Protein AF-A0A4Y2J0Q7-F1 (afdb_monomer_lite)

Sequence (142 aa):
MRNLAPAKIEDDILQTLWLQRLPANLQQILSVCKASLDELAQIADKIHEVSGCNLTVARAESKSDQVELDAIKAELADLKNMVKKLSVSQYSHGRIKPRRRSLTPSRRIADKNVEPKRLCWYHHRFGDKASKCVKPCAYSLN

Foldseek 3Di:
DCVVDPDPDDQVVVVVVVLVPDDPVLNVVLVPDDDGPVVSVVVSVVVCVVCVVPPPVVPPPPVVVVVVVVVVVVVVVVVVVVVVVVVVVVVVVVPPPPPPPPPPPPPPDDDPDDDPQDADPQCVVPNPNRPDGDPPGSDDDD

pLDDT: mean 75.96, std 16.8, range [41.59, 96.12]

Radius of gyration: 48.44 Å; chains: 1; bounding box: 91×30×116 Å

Organism: Araneus ventricosus (NCBI:txid182803)

Secondary structure (DSSP, 8-state):
-GGG-SS---HHHHHHHHHHHS-HHHHHHHTT----HHHHHHHHHHHHHHHGGG--------HHHHHHHHHHHHHHHHHHHHHHHHHHHHHHHTT-----------------S-------HHHHHHGGG-S---SS------

Structure (mmCIF, N/CA/C/O backbone):
data_AF-A0A4Y2J0Q7-F1
#
_entry.id   AF-A0A4Y2J0Q7-F1
#
loop_
_atom_site.group_PDB
_atom_site.id
_atom_site.type_symbol
_atom_site.label_atom_id
_atom_site.label_alt_id
_atom_site.label_comp_id
_atom_site.label_asym_id
_atom_site.label_entity_id
_atom_site.label_seq_id
_atom_site.pdbx_PDB_ins_code
_atom_site.Cartn_x
_atom_site.Cartn_y
_atom_site.Cartn_z
_atom_site.occupancy
_atom_site.B_iso_or_equiv
_atom_site.auth_seq_id
_atom_site.auth_comp_id
_atom_site.auth_asym_id
_atom_site.auth_atom_id
_atom_site.pdbx_PDB_model_num
ATOM 1 N N . MET A 1 1 ? -20.474 2.090 20.357 1.00 70.00 1 MET A N 1
ATOM 2 C CA . MET A 1 1 ? -20.713 0.830 21.105 1.00 70.00 1 MET A CA 1
ATOM 3 C C . MET A 1 1 ? -21.816 0.951 22.147 1.00 70.00 1 MET A C 1
ATOM 5 O O . MET A 1 1 ? -22.658 0.069 22.166 1.00 70.00 1 MET A O 1
ATOM 9 N N . ARG A 1 2 ? -21.884 2.035 22.935 1.00 76.69 2 ARG A N 1
ATOM 10 C CA . ARG A 1 2 ? -22.969 2.274 23.913 1.00 76.69 2 ARG A CA 1
ATOM 11 C C . ARG A 1 2 ? -24.391 2.126 23.334 1.00 76.69 2 ARG A C 1
ATOM 13 O O . ARG A 1 2 ? -25.203 1.423 23.911 1.00 76.69 2 ARG A O 1
ATOM 20 N N . ASN A 1 3 ? -24.651 2.668 22.140 1.00 77.62 3 ASN A N 1
ATOM 21 C CA . ASN A 1 3 ? -25.977 2.611 21.493 1.00 77.62 3 ASN A CA 1
ATOM 22 C C . ASN A 1 3 ? -26.385 1.225 20.952 1.00 77.62 3 ASN A C 1
ATOM 24 O O . ASN A 1 3 ? -27.506 1.068 20.483 1.00 77.62 3 ASN A O 1
ATOM 28 N N . LEU A 1 4 ? -25.480 0.240 20.957 1.00 73.88 4 LEU A N 1
ATOM 29 C CA . LEU A 1 4 ? -25.740 -1.111 20.440 1.00 73.88 4 LEU A CA 1
ATOM 30 C C . LEU A 1 4 ? -26.103 -2.106 21.551 1.00 73.88 4 LEU A C 1
ATOM 32 O O . LEU A 1 4 ? -26.466 -3.241 21.257 1.00 73.88 4 LEU A O 1
ATOM 36 N N . ALA A 1 5 ? -25.991 -1.698 22.817 1.00 66.56 5 ALA A N 1
ATOM 37 C CA . ALA A 1 5 ? -26.322 -2.526 23.963 1.00 66.56 5 ALA A CA 1
ATOM 38 C C . ALA A 1 5 ? -27.745 -2.200 24.459 1.00 66.56 5 ALA A C 1
ATOM 40 O O . ALA A 1 5 ? -27.983 -1.077 24.899 1.00 66.56 5 ALA A O 1
ATOM 41 N N . PRO A 1 6 ? -28.694 -3.155 24.427 1.00 60.41 6 PRO A N 1
ATOM 42 C CA . PRO A 1 6 ? -30.062 -2.940 24.914 1.00 60.41 6 PRO A CA 1
ATOM 43 C C . PRO A 1 6 ? -30.166 -2.853 26.450 1.00 60.41 6 PRO A C 1
ATOM 45 O O . PRO A 1 6 ? -31.215 -2.488 26.973 1.00 60.41 6 PRO A O 1
ATOM 48 N N . ALA A 1 7 ? -29.089 -3.162 27.179 1.00 66.12 7 ALA A N 1
ATOM 49 C CA . ALA A 1 7 ? -28.985 -3.035 28.630 1.00 66.12 7 ALA A CA 1
ATOM 50 C C . ALA A 1 7 ? -27.859 -2.058 29.003 1.00 66.12 7 ALA A C 1
ATOM 52 O O . ALA A 1 7 ? -26.885 -1.925 28.260 1.00 66.12 7 ALA A O 1
ATOM 53 N N . LYS A 1 8 ? -27.971 -1.402 30.169 1.00 70.31 8 LYS A N 1
ATOM 54 C CA . LYS A 1 8 ? -26.885 -0.611 30.773 1.00 70.31 8 LYS A CA 1
ATOM 55 C C . LYS A 1 8 ? -25.703 -1.541 31.075 1.00 70.31 8 LYS A C 1
ATOM 57 O O . LYS A 1 8 ? -25.649 -2.149 32.138 1.00 70.31 8 LYS A O 1
ATOM 62 N N . ILE A 1 9 ? -24.793 -1.685 30.116 1.00 80.88 9 ILE A N 1
ATOM 63 C CA . ILE A 1 9 ? -23.487 -2.306 30.338 1.00 80.88 9 ILE A CA 1
ATOM 64 C C . ILE A 1 9 ? -22.662 -1.329 31.176 1.00 80.88 9 ILE A C 1
ATOM 66 O O . ILE A 1 9 ? -22.692 -0.123 30.931 1.00 80.88 9 ILE A O 1
ATOM 70 N N . GLU A 1 10 ? -21.960 -1.856 32.173 1.00 86.31 10 GLU A N 1
ATOM 71 C CA . GLU A 1 10 ? -21.051 -1.085 33.014 1.00 86.31 10 GLU A CA 1
ATOM 72 C C . GLU A 1 10 ? -19.916 -0.474 32.180 1.00 86.31 10 GLU A C 1
ATOM 74 O O . GLU A 1 10 ? -19.367 -1.117 31.279 1.00 86.31 10 GLU A O 1
ATOM 79 N N . ASP A 1 11 ? -19.565 0.780 32.469 1.00 84.31 11 ASP A N 1
ATOM 80 C CA . ASP A 1 11 ? -18.580 1.526 31.682 1.00 84.31 11 ASP A CA 1
ATOM 81 C C . ASP A 1 11 ? -17.189 0.868 31.700 1.00 84.31 11 ASP A C 1
ATOM 83 O O . ASP A 1 11 ? -16.481 0.931 30.699 1.00 84.31 11 ASP A O 1
ATOM 87 N N . ASP A 1 12 ? -16.832 0.150 32.768 1.00 86.38 12 ASP A N 1
ATOM 88 C CA . ASP A 1 12 ? -15.562 -0.586 32.870 1.00 86.38 12 ASP A CA 1
ATOM 89 C C . ASP A 1 12 ? -15.495 -1.767 31.878 1.00 86.38 12 ASP A C 1
ATOM 91 O O . ASP A 1 12 ? -14.496 -2.007 31.191 1.00 86.38 12 ASP A O 1
ATOM 95 N N . ILE A 1 13 ? -16.621 -2.461 31.688 1.00 88.31 13 ILE A N 1
ATOM 96 C CA . ILE A 1 13 ? -16.751 -3.539 30.697 1.00 88.31 13 ILE A CA 1
ATOM 97 C C . ILE A 1 13 ? -16.709 -2.960 29.277 1.00 88.31 13 ILE A C 1
ATOM 99 O O . ILE A 1 13 ? -16.094 -3.522 28.370 1.00 88.31 13 ILE A O 1
ATOM 103 N N . LEU A 1 14 ? -17.340 -1.807 29.059 1.00 88.88 14 LEU A N 1
ATOM 104 C CA . LEU A 1 14 ? -17.271 -1.116 27.773 1.00 88.88 14 LEU A CA 1
ATOM 105 C C . LEU A 1 14 ? -15.852 -0.633 27.462 1.00 88.88 14 LEU A C 1
ATOM 107 O O . LEU A 1 14 ? -15.421 -0.738 26.314 1.00 88.88 14 LEU A O 1
ATOM 111 N N . GLN A 1 15 ? -15.123 -0.145 28.464 1.00 88.75 15 GLN A N 1
ATOM 112 C CA . GLN A 1 15 ? -13.736 0.289 28.332 1.00 88.75 15 GLN A CA 1
ATO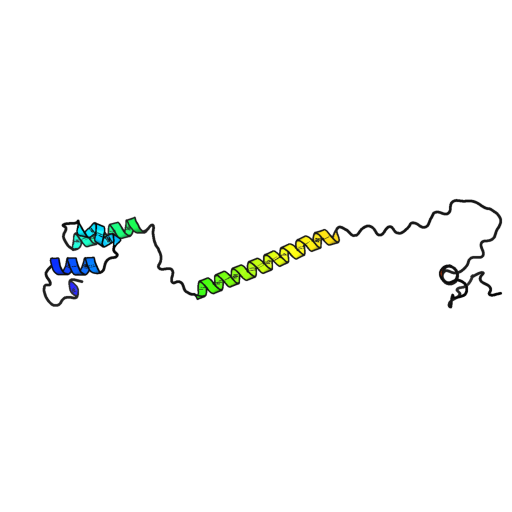M 113 C C . GLN A 1 15 ? -12.817 -0.873 27.981 1.00 88.75 15 GLN A C 1
ATOM 115 O O . GLN A 1 15 ? -12.051 -0.768 27.024 1.00 88.75 15 GLN A O 1
ATOM 120 N N . THR A 1 16 ? -12.931 -2.000 28.679 1.00 90.12 16 THR A N 1
ATOM 121 C CA . THR A 1 16 ? -12.135 -3.197 28.375 1.00 90.12 16 THR A CA 1
ATOM 122 C C . THR A 1 16 ? -12.408 -3.724 26.964 1.00 90.12 16 THR A C 1
ATOM 124 O O . THR A 1 16 ? -11.465 -3.936 26.200 1.00 90.12 16 THR A O 1
ATOM 127 N N . LEU A 1 17 ? -13.678 -3.853 26.563 1.00 90.44 17 LEU A N 1
ATOM 128 C CA . LEU A 1 17 ? -14.051 -4.282 25.208 1.00 90.44 17 LEU A CA 1
ATOM 129 C C . LEU A 1 17 ? -13.589 -3.301 24.125 1.00 90.44 17 LEU A C 1
ATOM 131 O O . LEU A 1 17 ? -13.209 -3.716 23.028 1.00 90.44 17 LEU A O 1
ATOM 135 N N . TRP A 1 18 ? -13.637 -1.999 24.407 1.00 91.62 18 TRP A N 1
ATOM 136 C CA . TRP A 1 18 ? -13.171 -0.975 23.481 1.00 91.62 18 TRP A CA 1
ATOM 137 C C . TRP A 1 18 ? -11.662 -1.006 23.301 1.00 91.62 18 TRP A C 1
ATOM 139 O O . TRP A 1 18 ? -11.202 -1.059 22.161 1.00 91.62 18 TRP A O 1
ATOM 149 N N . LEU A 1 19 ? -10.903 -1.079 24.396 1.00 92.12 19 LEU A N 1
ATOM 150 C CA . LEU A 1 19 ? -9.449 -1.205 24.350 1.00 92.12 19 LEU A CA 1
ATOM 151 C C . LEU A 1 19 ? -9.029 -2.457 23.572 1.00 92.12 19 LEU A C 1
ATOM 153 O O . LEU A 1 19 ? -8.177 -2.354 22.695 1.00 92.12 19 LEU A O 1
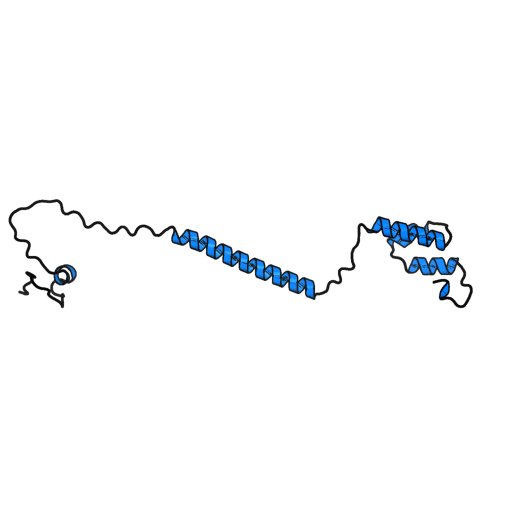ATOM 157 N N . GLN A 1 20 ? -9.682 -3.604 23.796 1.00 91.00 20 GLN A N 1
ATOM 158 C CA . 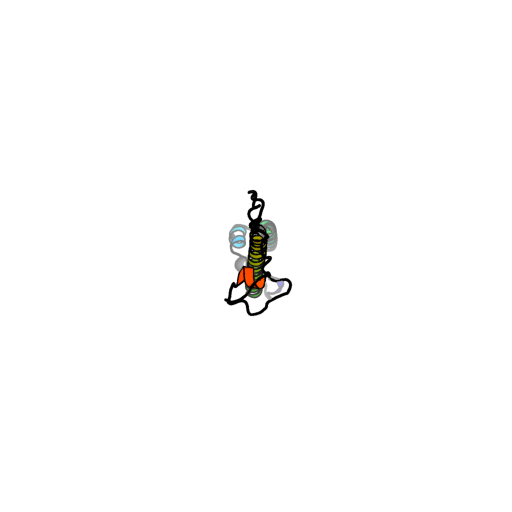GLN A 1 20 ? -9.401 -4.852 23.069 1.00 91.00 20 GLN A CA 1
ATOM 159 C C . GLN A 1 20 ? -9.556 -4.742 21.543 1.00 91.00 20 GLN A C 1
ATOM 161 O O . GLN A 1 20 ? -8.934 -5.512 20.813 1.00 91.00 20 GLN A O 1
ATOM 166 N N . ARG A 1 21 ? -10.372 -3.805 21.042 1.00 89.62 21 ARG A N 1
ATOM 167 C CA . ARG A 1 21 ? -10.581 -3.585 19.600 1.00 89.62 21 ARG A CA 1
ATOM 168 C C . ARG A 1 21 ? -9.581 -2.613 18.969 1.00 89.62 21 ARG A C 1
ATOM 170 O O . ARG A 1 21 ? -9.559 -2.504 17.745 1.00 89.62 21 ARG A O 1
ATOM 177 N N . LEU A 1 22 ? -8.780 -1.906 19.765 1.00 90.75 22 LEU A N 1
ATOM 178 C CA . LEU A 1 22 ? -7.767 -0.974 19.270 1.00 90.75 22 LEU A CA 1
ATOM 179 C C . LEU A 1 22 ? -6.440 -1.689 18.971 1.00 90.75 22 LEU A C 1
ATOM 181 O O . LEU A 1 22 ? -6.134 -2.695 19.609 1.00 90.75 22 LEU A O 1
ATOM 185 N N . PRO A 1 23 ? -5.614 -1.178 18.041 1.00 89.88 23 PRO A N 1
ATOM 186 C CA . PRO A 1 23 ? -4.267 -1.697 17.829 1.00 89.88 23 PRO A CA 1
ATOM 187 C C . PRO A 1 23 ? -3.365 -1.518 19.064 1.00 89.88 23 PRO A C 1
ATOM 189 O O . PRO A 1 23 ? -3.567 -0.634 19.900 1.00 89.88 23 PRO A O 1
ATOM 192 N N . ALA A 1 24 ? -2.354 -2.385 19.179 1.00 87.25 24 ALA A N 1
ATOM 193 C CA . ALA A 1 24 ? -1.537 -2.541 20.387 1.00 87.25 24 ALA A CA 1
ATOM 194 C C . ALA A 1 24 ? -0.844 -1.245 20.848 1.00 87.25 24 ALA A C 1
ATOM 196 O O . ALA A 1 24 ? -0.708 -1.013 22.047 1.00 87.25 24 ALA A O 1
ATOM 197 N N . ASN A 1 25 ? -0.455 -0.376 19.912 1.00 87.25 25 ASN A N 1
ATOM 198 C CA . ASN A 1 25 ? 0.142 0.927 20.210 1.00 87.25 25 ASN A CA 1
ATOM 199 C C . ASN A 1 25 ? -0.821 1.850 20.975 1.00 87.25 25 ASN A C 1
ATOM 201 O O . ASN A 1 25 ? -0.401 2.543 21.897 1.00 87.25 25 ASN A O 1
ATOM 205 N N . LEU A 1 26 ? -2.111 1.840 20.628 1.00 90.25 26 LEU A N 1
ATOM 206 C CA . LEU A 1 26 ? -3.129 2.608 21.344 1.00 90.25 26 LEU A CA 1
ATOM 207 C C . LEU A 1 26 ? -3.448 1.971 22.697 1.00 90.25 26 LEU A C 1
ATOM 209 O O . LEU A 1 26 ? -3.568 2.688 23.686 1.00 90.25 26 LEU A O 1
ATOM 213 N N . GLN A 1 27 ? -3.518 0.638 22.768 1.00 91.62 27 GLN A N 1
ATOM 214 C CA . GLN A 1 27 ? -3.758 -0.073 24.029 1.00 91.62 27 GLN A CA 1
ATOM 215 C C . GLN A 1 27 ? -2.693 0.247 25.084 1.00 91.62 27 GLN A C 1
ATOM 217 O O . GLN A 1 27 ? -3.050 0.560 26.214 1.00 91.62 27 GLN A O 1
ATOM 222 N N . GLN A 1 28 ? -1.408 0.224 24.709 1.00 88.50 28 GLN A N 1
ATOM 223 C CA . GLN A 1 28 ? -0.285 0.506 25.615 1.00 88.50 28 GLN A CA 1
ATOM 224 C C . GLN A 1 28 ? -0.353 1.901 26.244 1.00 88.50 28 GLN A C 1
ATOM 226 O O . GLN A 1 28 ? 0.027 2.083 27.399 1.00 88.50 28 GLN A O 1
ATOM 231 N N . ILE A 1 29 ? -0.821 2.890 25.484 1.00 90.56 29 ILE A N 1
ATOM 232 C CA . ILE A 1 29 ? -0.915 4.273 25.952 1.00 90.56 29 ILE A CA 1
ATOM 233 C C . ILE A 1 29 ? -2.175 4.445 26.803 1.00 90.56 29 ILE A C 1
ATOM 235 O O . ILE A 1 29 ? -2.116 4.947 27.925 1.00 90.56 29 ILE A O 1
ATOM 239 N N . LEU A 1 30 ? -3.318 3.985 26.292 1.00 92.50 30 LEU A N 1
ATOM 240 C CA . LEU A 1 30 ? -4.617 4.194 26.925 1.00 92.50 30 LEU A CA 1
ATOM 241 C C . LEU A 1 30 ? -4.811 3.339 28.185 1.00 92.50 30 LEU A C 1
ATOM 243 O O . LEU A 1 30 ? -5.574 3.740 29.057 1.00 92.50 30 LEU A O 1
ATOM 247 N N . SER A 1 31 ? -4.104 2.211 28.338 1.00 88.44 31 SER A N 1
ATOM 248 C CA . SER A 1 31 ? -4.198 1.361 29.537 1.00 88.44 31 SER A CA 1
ATOM 249 C C . SER A 1 31 ? -3.738 2.053 30.822 1.00 88.44 31 SER A C 1
ATOM 251 O O . SER A 1 31 ? -4.099 1.624 31.914 1.00 88.44 31 SER A O 1
ATOM 253 N N . VAL A 1 32 ? -2.921 3.105 30.709 1.00 88.69 32 VAL A N 1
ATOM 254 C CA . VAL A 1 32 ? -2.415 3.878 31.856 1.00 88.69 32 VAL A CA 1
ATOM 255 C C . VAL A 1 32 ? -3.314 5.086 32.159 1.00 88.69 32 VAL A C 1
ATOM 257 O O . VAL A 1 32 ? -3.273 5.642 33.258 1.00 88.69 32 VAL A O 1
ATOM 260 N N . CYS A 1 33 ? -4.164 5.488 31.213 1.00 86.81 33 CYS A N 1
ATOM 261 C CA . CYS A 1 33 ? -5.053 6.632 31.358 1.00 86.81 33 CYS A CA 1
ATOM 262 C C . CYS A 1 33 ? -6.278 6.273 32.214 1.00 86.81 33 CYS A C 1
ATOM 264 O O . CYS A 1 33 ? -7.073 5.407 31.858 1.00 86.81 33 CYS A O 1
ATOM 266 N N . LYS A 1 34 ? -6.469 6.989 33.327 1.00 84.81 34 LYS A N 1
ATOM 267 C CA . LYS A 1 34 ? -7.696 6.932 34.136 1.00 84.81 34 LYS A CA 1
ATOM 268 C C . LYS A 1 34 ? -8.594 8.105 33.763 1.00 84.81 34 LYS A C 1
ATOM 270 O O . LYS A 1 34 ? -8.484 9.174 34.355 1.00 84.81 34 LYS A O 1
ATOM 275 N N . ALA A 1 35 ? -9.424 7.909 32.749 1.00 87.31 35 ALA A N 1
ATOM 276 C CA . ALA A 1 35 ? -10.324 8.925 32.220 1.00 87.31 35 ALA A CA 1
ATOM 277 C C . ALA A 1 35 ? -11.669 8.286 31.859 1.00 87.31 35 ALA A C 1
ATOM 279 O O . ALA A 1 35 ? -11.784 7.061 31.795 1.00 87.31 35 ALA A O 1
ATOM 280 N N . SER A 1 36 ? -12.689 9.109 31.636 1.00 90.06 36 SER A N 1
ATOM 281 C CA . SER A 1 36 ? -13.973 8.618 31.135 1.00 90.06 36 SER A CA 1
ATOM 282 C C . SER A 1 36 ? -13.821 8.015 29.733 1.00 90.06 36 SER A C 1
ATOM 284 O O . SER A 1 36 ? -12.912 8.365 28.980 1.00 90.06 36 SER A O 1
ATOM 286 N N . LEU A 1 37 ? -14.735 7.122 29.347 1.00 88.62 37 LEU A N 1
ATOM 287 C CA . LEU A 1 37 ? -14.746 6.516 28.010 1.00 88.62 37 LEU A CA 1
ATOM 288 C C . LEU A 1 37 ? -14.714 7.549 26.874 1.00 88.62 37 LEU A C 1
ATOM 290 O O . LEU A 1 37 ? -14.057 7.326 25.859 1.00 88.62 37 LEU A O 1
ATOM 294 N N . ASP A 1 38 ? -15.404 8.676 27.051 1.00 90.56 38 ASP A N 1
ATOM 295 C CA . ASP A 1 38 ? -15.463 9.735 26.043 1.00 90.56 38 ASP A CA 1
ATOM 296 C C . ASP A 1 38 ? -14.133 10.504 25.952 1.00 90.56 38 ASP A C 1
ATOM 298 O O . ASP A 1 38 ? -13.690 10.852 24.859 1.00 90.56 38 ASP A O 1
ATOM 302 N N . GLU A 1 39 ? -13.441 10.710 27.076 1.00 92.56 39 GLU A N 1
ATOM 303 C CA . GLU A 1 39 ? -12.093 11.296 27.095 1.00 92.56 39 GLU A CA 1
ATOM 304 C C . GLU A 1 39 ? -11.047 10.344 26.510 1.00 92.56 39 GLU A C 1
ATOM 306 O O . GLU A 1 39 ? -10.190 10.769 25.737 1.00 92.56 39 GLU A O 1
ATOM 311 N N . LEU A 1 40 ? -11.127 9.048 26.827 1.00 92.12 40 LEU A N 1
ATOM 312 C CA . LEU A 1 40 ? -10.250 8.036 26.242 1.00 92.12 40 LEU A CA 1
ATOM 313 C C . LEU A 1 40 ? -1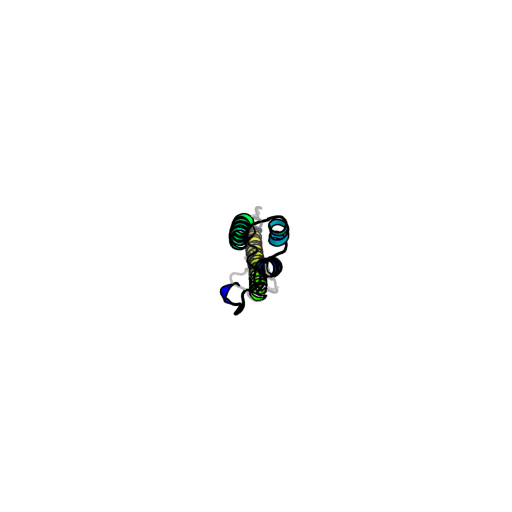0.406 7.978 24.722 1.00 92.12 40 LEU A C 1
ATOM 315 O O . LEU A 1 40 ? -9.399 7.891 24.020 1.00 92.12 40 LEU A O 1
ATOM 319 N N . ALA A 1 41 ? -11.637 8.082 24.211 1.00 91.88 41 ALA A N 1
ATOM 320 C CA . ALA A 1 41 ? -11.899 8.156 22.778 1.00 91.88 41 ALA A CA 1
ATOM 321 C C . ALA A 1 41 ? -11.223 9.380 22.140 1.00 91.88 41 ALA A C 1
ATOM 323 O O . ALA A 1 41 ? -10.495 9.230 21.162 1.00 91.88 41 ALA A O 1
ATOM 324 N N . GLN A 1 42 ? -11.346 10.563 22.752 1.00 93.19 42 GLN A N 1
ATOM 325 C CA . GLN A 1 42 ? -10.664 11.770 22.267 1.00 93.19 42 GLN A CA 1
ATOM 326 C C . GLN A 1 42 ? -9.134 11.639 22.284 1.00 93.19 42 GLN A C 1
ATOM 328 O O . GLN A 1 42 ? -8.454 12.150 21.393 1.00 93.19 42 GLN A O 1
ATOM 333 N N . ILE A 1 43 ? -8.565 10.983 23.301 1.00 92.06 43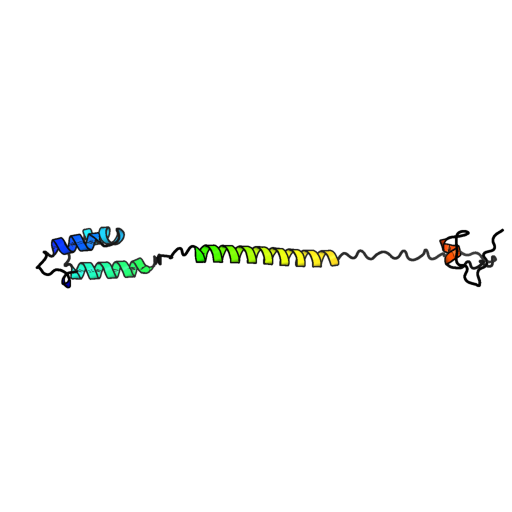 ILE A N 1
ATOM 334 C CA . ILE A 1 43 ? -7.120 10.729 23.372 1.00 92.06 43 ILE A CA 1
ATOM 335 C C . ILE A 1 43 ? -6.706 9.753 22.264 1.00 92.06 43 ILE A C 1
ATOM 337 O O . ILE A 1 43 ? -5.695 9.988 21.604 1.00 92.06 43 ILE A O 1
ATOM 341 N N . ALA A 1 44 ? -7.483 8.694 22.026 1.00 91.75 44 ALA A N 1
ATOM 342 C CA . ALA A 1 44 ? -7.222 7.741 20.951 1.00 91.75 44 ALA A CA 1
ATOM 343 C C . ALA A 1 44 ? -7.231 8.416 19.574 1.00 91.75 44 ALA A C 1
ATOM 345 O O . ALA A 1 44 ? -6.308 8.182 18.793 1.00 91.75 44 ALA A O 1
ATOM 346 N N . ASP A 1 45 ? -8.206 9.293 19.314 1.00 91.94 45 ASP A N 1
ATOM 347 C CA . ASP A 1 45 ? -8.302 10.057 18.067 1.00 91.94 45 ASP A CA 1
ATOM 348 C C . ASP A 1 45 ? -7.072 10.954 17.875 1.00 91.94 45 ASP A C 1
ATOM 350 O O . ASP A 1 45 ? -6.419 10.900 16.835 1.00 91.94 45 ASP A O 1
ATOM 354 N N . LYS A 1 46 ? -6.654 11.690 18.915 1.00 90.75 46 LYS A N 1
ATOM 355 C CA . LYS A 1 46 ? -5.436 12.520 18.862 1.00 90.75 46 LYS A CA 1
ATOM 356 C C . LYS A 1 46 ? -4.171 11.699 18.626 1.00 90.75 46 LYS A C 1
ATOM 358 O O . LYS A 1 46 ? -3.308 12.108 17.853 1.00 90.75 46 LYS A O 1
ATOM 363 N N . ILE A 1 47 ? -4.028 10.546 19.286 1.00 88.19 47 ILE A N 1
ATOM 364 C CA . ILE A 1 47 ? -2.875 9.664 19.055 1.00 88.19 47 ILE A CA 1
ATOM 365 C C . ILE A 1 47 ? -2.908 9.134 17.622 1.00 88.19 47 ILE A C 1
ATOM 367 O O . ILE A 1 47 ? -1.854 9.047 16.994 1.00 88.19 47 ILE A O 1
ATOM 371 N N . HIS A 1 48 ? -4.085 8.792 17.097 1.00 85.75 48 HIS A N 1
ATOM 372 C CA . HIS A 1 48 ? -4.242 8.337 15.721 1.00 85.75 48 HIS A CA 1
ATOM 373 C C . HIS A 1 48 ? -3.855 9.428 14.712 1.00 85.75 48 HIS A C 1
ATOM 375 O O . HIS A 1 48 ? -3.103 9.142 13.784 1.00 85.75 48 HIS A O 1
ATOM 381 N N . GLU A 1 49 ? -4.269 10.677 14.937 1.00 84.88 49 GLU A N 1
ATOM 382 C CA . GLU A 1 49 ? -3.886 11.833 14.115 1.00 84.88 49 GLU A CA 1
ATOM 383 C C . GLU A 1 49 ? -2.372 12.090 14.142 1.00 84.88 49 GLU A C 1
ATOM 385 O O . GLU A 1 49 ? -1.748 12.238 13.092 1.00 84.88 49 GLU A O 1
ATOM 390 N N . VAL A 1 50 ? -1.750 12.081 15.328 1.00 80.31 50 VAL A N 1
ATOM 391 C CA . VAL A 1 50 ? -0.298 12.299 15.485 1.00 80.31 50 VAL A CA 1
ATOM 392 C C . VAL A 1 50 ? 0.514 11.130 14.920 1.00 80.31 50 VAL A C 1
ATOM 394 O O . VAL A 1 50 ? 1.549 11.332 14.286 1.00 80.31 50 VAL A O 1
ATOM 397 N N . SER A 1 51 ? 0.033 9.899 15.104 1.00 69.81 51 SER A N 1
ATOM 398 C CA . SER A 1 51 ? 0.638 8.692 14.519 1.00 69.81 51 SER A CA 1
ATOM 399 C C . SER A 1 51 ? 0.390 8.589 13.008 1.00 69.81 51 SER A C 1
ATOM 401 O O . SER A 1 51 ? 1.000 7.750 12.345 1.00 69.81 51 SER A O 1
ATOM 403 N N . GLY A 1 52 ? -0.467 9.455 12.455 1.00 56.09 52 GLY A N 1
ATOM 404 C CA . GLY A 1 52 ? -0.858 9.536 11.048 1.00 56.09 52 GLY A CA 1
ATOM 405 C C . GLY A 1 52 ? 0.268 9.887 10.071 1.00 56.09 52 GLY A C 1
ATOM 406 O O . GLY A 1 52 ? 0.041 9.870 8.863 1.00 56.09 52 GLY A O 1
ATOM 407 N N . CYS A 1 53 ? 1.500 10.123 10.537 1.00 49.00 53 CYS A N 1
ATOM 408 C CA . CYS A 1 53 ? 2.675 10.121 9.658 1.00 49.00 53 CYS A CA 1
ATOM 409 C C . CYS A 1 53 ? 3.140 8.706 9.259 1.00 49.00 53 CYS A C 1
ATOM 411 O O . CYS A 1 53 ? 3.929 8.568 8.329 1.00 49.00 53 CYS A O 1
ATOM 413 N N . ASN A 1 54 ? 2.592 7.659 9.887 1.00 51.72 54 ASN A N 1
ATOM 414 C CA . ASN A 1 54 ? 2.761 6.265 9.487 1.00 51.72 54 ASN A CA 1
ATOM 415 C C . ASN A 1 54 ? 1.439 5.690 8.976 1.00 51.72 54 ASN A C 1
ATOM 417 O O . ASN A 1 54 ? 1.023 4.607 9.396 1.00 51.72 54 ASN A O 1
ATOM 421 N N . LEU A 1 55 ? 0.792 6.392 8.039 1.00 48.53 55 LEU A N 1
ATOM 422 C CA . LEU A 1 55 ? -0.102 5.761 7.072 1.00 48.53 55 LEU A CA 1
ATOM 423 C C . LEU A 1 55 ? 0.705 4.694 6.310 1.00 48.53 55 LEU A C 1
ATOM 425 O O . LEU A 1 55 ? 1.064 4.841 5.146 1.00 48.53 55 LEU A O 1
ATOM 429 N N . THR A 1 56 ? 0.903 3.544 6.949 1.00 51.44 56 THR A N 1
ATOM 430 C CA . THR A 1 56 ? 0.617 2.288 6.282 1.00 51.44 56 THR A CA 1
ATOM 431 C C . THR A 1 56 ? -0.863 2.372 5.934 1.00 51.44 56 THR A C 1
ATOM 433 O O . THR A 1 56 ? -1.735 1.825 6.601 1.00 51.44 56 THR A O 1
ATOM 436 N N . VAL A 1 57 ? -1.159 3.111 4.854 1.00 48.41 57 VAL A N 1
ATOM 437 C CA . VAL A 1 57 ? -2.231 2.724 3.949 1.00 48.41 57 VAL A CA 1
ATOM 438 C C . VAL A 1 57 ? -2.087 1.218 3.902 1.00 48.41 57 VAL A C 1
ATOM 440 O O . VAL A 1 57 ? -0.982 0.741 3.618 1.00 48.41 57 VAL A O 1
ATOM 443 N N . ALA A 1 58 ? -3.117 0.478 4.307 1.00 46.59 58 ALA A N 1
ATOM 444 C CA . ALA A 1 58 ? -3.184 -0.924 3.973 1.00 46.59 58 ALA A CA 1
ATOM 445 C C . ALA A 1 58 ? -3.017 -0.940 2.457 1.00 46.59 58 ALA A C 1
ATOM 447 O O . ALA A 1 58 ? -3.959 -0.662 1.717 1.00 46.59 58 ALA A O 1
ATOM 448 N N . ARG A 1 59 ? -1.772 -1.105 1.995 1.00 48.59 59 ARG A N 1
ATOM 449 C CA . ARG A 1 59 ? -1.466 -1.355 0.611 1.00 48.59 59 ARG A CA 1
ATOM 450 C C . ARG A 1 59 ? -2.165 -2.677 0.458 1.00 48.59 59 ARG A C 1
ATOM 452 O O . ARG A 1 59 ? -1.695 -3.686 0.975 1.00 48.59 59 ARG A O 1
ATOM 459 N N . ALA A 1 60 ? -3.362 -2.638 -0.116 1.00 49.12 60 ALA A N 1
ATOM 460 C CA . ALA A 1 60 ? -3.892 -3.810 -0.748 1.00 49.12 60 ALA A CA 1
ATOM 461 C C . ALA A 1 60 ? -2.749 -4.206 -1.675 1.00 49.12 60 ALA A C 1
ATOM 463 O O . ALA A 1 60 ? -2.463 -3.514 -2.646 1.00 49.12 60 ALA A O 1
ATOM 464 N N . GLU A 1 61 ? -1.979 -5.218 -1.288 1.00 51.66 61 GLU A N 1
ATOM 465 C CA . GLU A 1 61 ? -1.081 -5.897 -2.197 1.00 51.66 61 GLU A CA 1
ATOM 466 C C . GLU A 1 61 ? -2.009 -6.622 -3.171 1.00 51.66 61 GLU A C 1
ATOM 468 O O . GLU A 1 61 ? -2.186 -7.839 -3.136 1.00 51.66 61 GLU A O 1
ATOM 473 N N . SER A 1 62 ? -2.702 -5.853 -4.015 1.00 56.62 62 SER A N 1
ATOM 474 C CA . SER A 1 62 ? -3.284 -6.354 -5.232 1.00 56.62 62 SER A CA 1
ATOM 475 C C . SER A 1 62 ? -2.088 -6.900 -5.985 1.00 56.62 62 SER A C 1
ATOM 477 O O . SER A 1 62 ? -1.264 -6.160 -6.510 1.00 56.62 62 SER A O 1
ATOM 479 N N . LYS A 1 63 ? -1.955 -8.229 -6.002 1.00 60.50 63 LYS A N 1
ATOM 480 C CA . LYS A 1 63 ? -0.954 -8.938 -6.812 1.00 60.50 63 LYS A CA 1
ATOM 481 C C . LYS A 1 63 ? -0.911 -8.401 -8.254 1.00 60.50 63 LYS A C 1
ATOM 483 O O . LYS A 1 63 ? 0.138 -8.465 -8.881 1.00 60.50 63 LYS A O 1
ATOM 488 N N . SER A 1 64 ? -2.025 -7.833 -8.729 1.00 62.19 64 SER A N 1
ATOM 489 C CA . SER A 1 64 ? -2.146 -7.059 -9.969 1.00 62.19 64 SER A CA 1
ATOM 490 C C . SER A 1 64 ? -1.077 -5.968 -10.117 1.00 62.19 64 SER A C 1
ATOM 492 O O . SER A 1 64 ? -0.363 -5.961 -11.111 1.00 62.19 64 SER A O 1
ATOM 494 N N . ASP A 1 65 ? -0.883 -5.114 -9.111 1.00 65.00 65 ASP A N 1
ATOM 495 C CA . ASP A 1 65 ? 0.039 -3.972 -9.169 1.00 65.00 65 ASP A CA 1
ATOM 496 C C . ASP A 1 65 ? 1.502 -4.425 -9.228 1.00 65.00 65 ASP A C 1
ATOM 498 O O . ASP A 1 65 ? 2.347 -3.774 -9.841 1.00 65.00 65 ASP A O 1
ATOM 502 N N . GLN A 1 66 ? 1.816 -5.553 -8.584 1.00 72.88 66 GLN A N 1
ATOM 503 C CA . GLN A 1 66 ? 3.155 -6.136 -8.626 1.00 72.88 66 GLN A CA 1
ATOM 504 C C . GLN A 1 66 ? 3.449 -6.7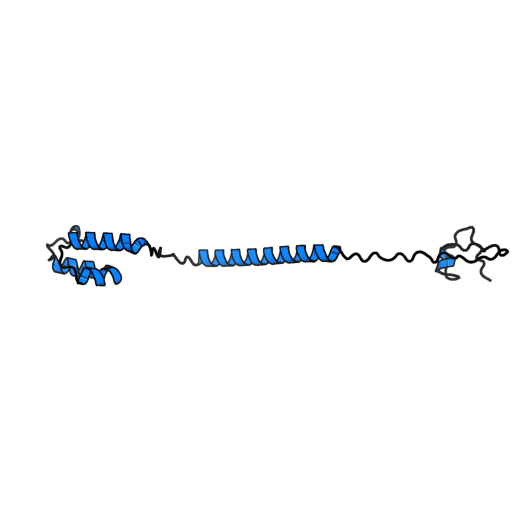41 -10.005 1.00 72.88 66 GLN A C 1
ATOM 506 O O . GLN A 1 66 ? 4.538 -6.543 -10.539 1.00 72.88 66 GLN A O 1
ATOM 511 N N . VAL A 1 67 ? 2.466 -7.422 -10.603 1.00 77.62 67 VAL A N 1
ATOM 512 C CA . VAL A 1 67 ? 2.566 -7.961 -11.968 1.00 77.62 67 VAL A CA 1
ATOM 513 C C . VAL A 1 67 ? 2.712 -6.831 -12.991 1.00 77.62 67 VAL A C 1
ATOM 515 O O . VAL A 1 67 ? 3.568 -6.919 -13.869 1.00 77.62 67 VAL A O 1
ATOM 518 N N . GLU A 1 68 ? 1.949 -5.747 -12.853 1.00 86.00 68 GLU A N 1
ATOM 519 C CA . GLU A 1 68 ? 2.069 -4.560 -13.709 1.00 86.00 68 GLU A CA 1
ATOM 520 C C . GLU A 1 68 ? 3.428 -3.871 -13.548 1.00 86.00 68 GLU A C 1
ATOM 522 O O . GLU A 1 68 ? 4.077 -3.542 -14.540 1.00 86.00 68 GLU A O 1
ATOM 527 N N . LEU A 1 69 ? 3.916 -3.708 -12.315 1.00 88.06 69 LEU A N 1
ATOM 528 C CA . LEU A 1 69 ? 5.243 -3.141 -12.064 1.00 88.06 69 LEU A CA 1
ATOM 529 C C . LEU A 1 69 ? 6.362 -3.979 -12.680 1.00 88.06 69 LEU A C 1
ATOM 531 O O . LEU A 1 69 ? 7.324 -3.421 -13.209 1.00 88.06 69 LEU A O 1
ATOM 535 N N . ASP A 1 70 ? 6.266 -5.303 -12.609 1.00 89.06 70 ASP A N 1
ATOM 536 C CA . ASP A 1 70 ? 7.285 -6.187 -13.167 1.00 89.06 70 ASP A CA 1
ATOM 537 C C . ASP A 1 70 ? 7.210 -6.246 -14.703 1.00 89.06 70 ASP A C 1
ATOM 539 O O . ASP A 1 70 ? 8.258 -6.269 -15.355 1.00 89.06 70 ASP A O 1
ATOM 543 N N . ALA A 1 71 ? 6.013 -6.131 -15.289 1.00 92.75 71 ALA A N 1
ATOM 544 C CA . ALA A 1 71 ? 5.831 -5.941 -16.729 1.00 92.75 71 ALA A CA 1
ATOM 545 C C . ALA A 1 71 ? 6.450 -4.616 -17.213 1.00 92.75 71 ALA A C 1
ATOM 547 O O . ALA A 1 71 ? 7.247 -4.610 -18.151 1.00 92.75 71 ALA A O 1
ATOM 548 N N . ILE A 1 72 ? 6.191 -3.506 -16.513 1.00 94.06 72 ILE A N 1
ATOM 549 C CA . ILE A 1 72 ? 6.771 -2.190 -16.832 1.00 94.06 72 ILE A CA 1
ATOM 550 C C . ILE A 1 72 ? 8.302 -2.216 -16.710 1.00 94.06 72 ILE A C 1
ATOM 552 O O . ILE A 1 72 ? 9.013 -1.655 -17.548 1.00 94.06 72 ILE A O 1
ATOM 556 N N . LYS A 1 73 ? 8.852 -2.884 -15.686 1.00 94.56 73 LYS A N 1
ATOM 557 C CA . LYS A 1 73 ? 10.310 -3.055 -15.546 1.00 94.56 73 LYS A CA 1
ATOM 558 C C . LYS A 1 73 ? 10.906 -3.860 -16.700 1.00 94.56 73 LYS A C 1
ATOM 560 O O . LYS A 1 73 ? 12.005 -3.524 -17.148 1.00 94.56 73 LYS A O 1
ATOM 565 N N . ALA A 1 74 ? 10.214 -4.900 -17.166 1.00 94.50 74 ALA A N 1
ATOM 566 C CA . ALA A 1 74 ? 10.646 -5.692 -18.314 1.00 94.50 74 ALA A CA 1
ATOM 567 C C . ALA A 1 74 ? 10.666 -4.843 -19.596 1.00 94.50 74 ALA A C 1
ATOM 569 O O . ALA A 1 74 ? 11.686 -4.807 -20.286 1.00 94.50 74 ALA A O 1
ATOM 570 N N . GLU A 1 75 ? 9.611 -4.064 -19.851 1.00 95.00 75 GLU A N 1
ATOM 571 C CA . GLU A 1 75 ? 9.556 -3.140 -20.993 1.00 95.00 75 GLU A CA 1
ATOM 572 C C . GLU A 1 75 ? 10.665 -2.078 -20.938 1.00 95.00 75 GLU A C 1
ATOM 574 O O . GLU A 1 75 ? 11.337 -1.814 -21.938 1.00 95.00 75 GLU A O 1
ATOM 579 N N . LEU A 1 76 ? 10.939 -1.507 -19.760 1.00 96.12 76 LEU A N 1
ATOM 580 C CA . LEU A 1 76 ? 12.051 -0.569 -19.574 1.00 96.12 76 LEU A CA 1
ATOM 581 C C . LEU A 1 76 ? 13.417 -1.214 -19.840 1.00 96.12 76 LEU A C 1
ATOM 583 O O . LEU A 1 76 ? 14.310 -0.564 -20.395 1.00 96.12 76 LEU A O 1
ATOM 587 N N . ALA A 1 77 ? 13.606 -2.478 -19.454 1.00 95.19 77 ALA A N 1
ATOM 588 C CA . ALA A 1 77 ? 14.835 -3.212 -19.735 1.00 95.19 77 ALA A CA 1
ATOM 589 C C . ALA A 1 77 ? 15.022 -3.434 -21.245 1.00 95.19 77 ALA A C 1
ATOM 591 O O . ALA A 1 77 ? 16.127 -3.229 -21.763 1.00 95.19 77 ALA A O 1
ATOM 592 N N . ASP A 1 78 ? 13.950 -3.768 -21.961 1.00 95.44 78 ASP A N 1
ATOM 593 C CA . ASP A 1 78 ? 13.963 -3.949 -23.412 1.00 95.44 78 ASP A CA 1
ATOM 594 C C . ASP A 1 78 ? 14.214 -2.641 -24.160 1.00 95.44 78 ASP A C 1
ATOM 596 O O . ASP A 1 78 ? 15.091 -2.589 -25.031 1.00 95.44 78 ASP A O 1
ATOM 600 N N . LEU A 1 79 ? 13.552 -1.552 -23.762 1.00 95.31 79 LEU A N 1
ATOM 601 C CA . LEU A 1 79 ? 13.818 -0.216 -24.298 1.00 95.31 79 LEU A CA 1
ATOM 602 C C . LEU A 1 79 ? 15.278 0.190 -24.071 1.00 95.31 79 LEU A C 1
ATOM 604 O O . LEU A 1 79 ? 15.957 0.632 -25.001 1.00 95.31 79 LEU A O 1
ATOM 608 N N . LYS A 1 80 ? 15.816 -0.035 -22.866 1.00 94.38 80 LYS A N 1
ATOM 609 C CA . LYS A 1 80 ? 17.228 0.232 -22.551 1.00 94.38 80 LYS A CA 1
ATOM 610 C C . LYS A 1 80 ? 18.173 -0.587 -23.432 1.00 94.38 80 LYS A C 1
ATOM 612 O O . LYS A 1 80 ? 19.202 -0.070 -23.876 1.00 94.38 80 LYS A O 1
ATOM 617 N N . ASN A 1 81 ? 17.843 -1.845 -23.710 1.00 92.88 81 ASN A N 1
ATOM 618 C CA . ASN A 1 81 ? 18.624 -2.700 -24.601 1.00 92.88 81 ASN A CA 1
ATOM 619 C C . ASN A 1 81 ? 18.546 -2.233 -26.060 1.00 92.88 81 ASN A C 1
ATOM 621 O O . ASN A 1 81 ? 19.566 -2.235 -26.754 1.00 92.88 81 ASN A O 1
ATOM 625 N N . MET A 1 82 ? 17.377 -1.790 -26.522 1.00 90.81 82 MET A N 1
ATOM 626 C CA . MET A 1 82 ? 17.192 -1.250 -27.868 1.00 90.81 82 MET A CA 1
ATOM 627 C C . MET A 1 82 ? 17.990 0.044 -28.063 1.00 90.81 82 MET A C 1
ATOM 629 O O . MET A 1 82 ? 18.748 0.155 -29.027 1.00 90.81 82 MET A O 1
ATOM 633 N N . VAL A 1 83 ? 17.931 0.969 -27.100 1.00 90.81 83 VAL A N 1
ATOM 634 C CA . VAL A 1 83 ? 18.724 2.210 -27.109 1.00 90.81 83 VAL A CA 1
ATOM 635 C C . VAL A 1 83 ? 20.224 1.912 -27.113 1.00 90.81 83 VAL A C 1
ATOM 637 O O . VAL A 1 83 ? 20.962 2.497 -27.906 1.00 90.81 83 VAL A O 1
ATOM 640 N N . LYS A 1 84 ? 20.694 0.955 -26.299 1.00 87.31 84 LYS A N 1
ATOM 641 C CA . LYS A 1 84 ? 22.099 0.514 -26.331 1.00 87.31 84 LYS A CA 1
ATOM 642 C C . LYS A 1 84 ? 22.496 -0.024 -27.706 1.00 87.31 84 LYS A C 1
ATOM 644 O O . LYS A 1 84 ? 23.540 0.363 -28.221 1.00 87.31 84 LYS A O 1
ATOM 649 N N . LYS A 1 85 ? 21.678 -0.881 -28.324 1.00 83.69 85 LYS A N 1
ATOM 650 C CA . LYS A 1 85 ? 21.954 -1.428 -29.666 1.00 83.69 85 LYS A CA 1
ATOM 651 C C . LYS A 1 85 ? 22.020 -0.330 -30.730 1.00 83.69 85 LYS A C 1
ATOM 653 O O . LYS A 1 85 ? 22.919 -0.360 -31.567 1.00 83.69 85 LYS A O 1
ATOM 658 N N . LEU A 1 86 ? 21.121 0.652 -30.676 1.00 81.56 86 LEU A N 1
ATOM 659 C CA . LEU A 1 86 ? 21.128 1.798 -31.589 1.00 81.56 86 LEU A CA 1
ATOM 660 C C . LEU A 1 86 ? 22.364 2.687 -31.380 1.00 81.56 86 LEU A C 1
ATOM 662 O O . LEU A 1 86 ? 23.018 3.059 -32.352 1.00 81.56 86 LEU A O 1
ATOM 666 N N . SER A 1 87 ? 22.742 2.953 -30.128 1.00 75.94 87 SER A N 1
ATOM 667 C CA . SER A 1 87 ? 23.952 3.716 -29.791 1.00 75.94 87 SER A CA 1
ATOM 668 C C . SER A 1 87 ? 25.238 3.015 -30.264 1.00 75.94 87 SER A C 1
ATOM 670 O O . SER A 1 87 ? 26.124 3.650 -30.836 1.00 75.94 87 SER A O 1
ATOM 672 N N . VAL A 1 88 ? 25.322 1.689 -30.113 1.00 66.44 88 VAL A N 1
ATOM 673 C CA . VAL A 1 88 ? 26.462 0.883 -30.591 1.00 66.44 88 VAL A CA 1
ATOM 674 C C . VAL A 1 88 ? 26.504 0.818 -32.124 1.00 66.44 88 VAL A C 1
ATOM 676 O O . VAL A 1 88 ? 27.577 0.935 -32.720 1.00 66.44 88 VAL A O 1
ATOM 679 N N . SER A 1 89 ? 25.344 0.689 -32.777 1.00 59.31 89 SER A N 1
ATOM 680 C CA . SER A 1 89 ? 25.208 0.712 -34.240 1.00 59.31 89 SER A CA 1
ATOM 681 C C . SER A 1 89 ? 25.743 2.017 -34.841 1.00 59.31 89 SER A C 1
ATOM 683 O O . SER A 1 89 ? 26.570 1.980 -35.758 1.00 59.31 89 SER A O 1
ATOM 685 N N . GLN A 1 90 ? 25.387 3.168 -34.260 1.00 58.41 90 GLN A N 1
ATOM 686 C CA . GLN A 1 90 ? 25.880 4.476 -34.705 1.00 58.41 90 GLN A CA 1
ATOM 687 C C . GLN A 1 90 ? 27.410 4.594 -34.630 1.00 58.41 90 GLN A C 1
ATOM 689 O O . GLN A 1 90 ? 28.029 5.157 -35.534 1.00 58.41 90 GLN A O 1
ATOM 694 N N . TYR A 1 91 ? 28.047 4.002 -33.616 1.00 57.44 91 TYR A N 1
ATOM 695 C CA . TYR A 1 91 ? 29.508 4.013 -33.501 1.00 57.44 91 TYR A CA 1
ATOM 696 C C . TYR A 1 91 ? 30.195 3.080 -34.517 1.00 57.44 91 TYR A C 1
ATOM 698 O O . TYR A 1 91 ? 31.299 3.360 -34.991 1.00 57.44 91 TYR A O 1
ATOM 706 N N . SER A 1 92 ? 29.533 1.985 -34.905 1.00 57.78 92 SER A N 1
ATOM 707 C CA . SER A 1 92 ? 30.060 1.018 -35.879 1.00 57.78 92 SER A CA 1
ATOM 708 C C . SER A 1 92 ? 30.008 1.514 -37.333 1.00 57.78 92 SER A C 1
ATOM 710 O O . SER A 1 92 ? 30.900 1.195 -38.122 1.00 57.78 92 SER A O 1
ATOM 712 N N . HIS A 1 93 ? 29.051 2.385 -37.673 1.00 56.06 93 HIS A N 1
ATOM 713 C CA . HIS A 1 93 ? 28.981 3.029 -38.991 1.00 56.06 93 HIS A CA 1
ATOM 714 C C . HIS A 1 93 ? 30.022 4.150 -39.187 1.00 56.06 93 HIS A C 1
ATOM 716 O O . HIS A 1 93 ? 30.309 4.529 -40.321 1.00 56.06 93 HIS A O 1
ATOM 722 N N . GLY A 1 94 ? 30.659 4.628 -38.110 1.00 55.75 94 GLY A N 1
ATOM 723 C CA . GLY A 1 94 ? 31.730 5.634 -38.153 1.00 55.75 94 GLY A CA 1
ATOM 724 C C . GLY A 1 94 ? 33.113 5.099 -38.548 1.00 55.75 94 GLY A C 1
ATOM 725 O O . GLY A 1 94 ? 34.041 5.879 -38.751 1.00 55.75 94 GLY A O 1
ATOM 726 N N . ARG A 1 95 ? 33.282 3.776 -38.691 1.00 55.56 95 ARG A N 1
ATOM 727 C CA . ARG A 1 95 ? 34.522 3.166 -39.203 1.00 55.56 95 ARG A CA 1
ATOM 728 C C . ARG A 1 95 ? 34.293 2.483 -40.541 1.00 55.56 95 ARG A C 1
ATOM 730 O O . ARG A 1 95 ? 34.748 1.363 -40.769 1.00 55.56 95 ARG A O 1
ATOM 737 N N . ILE A 1 96 ? 33.692 3.201 -41.486 1.00 59.53 96 ILE A N 1
ATOM 738 C CA . ILE A 1 96 ? 34.043 2.980 -42.889 1.00 59.53 96 ILE A CA 1
ATOM 739 C C . ILE A 1 96 ? 35.504 3.411 -43.004 1.00 59.53 96 ILE A C 1
ATOM 741 O O . ILE A 1 96 ? 35.824 4.564 -43.280 1.00 59.53 96 ILE A O 1
ATOM 745 N N . LYS A 1 97 ? 36.415 2.472 -42.719 1.00 58.12 97 LYS A N 1
ATOM 746 C CA . LYS A 1 97 ? 37.818 2.553 -43.120 1.00 58.12 97 LYS A CA 1
ATOM 747 C C . LYS A 1 97 ? 37.753 3.020 -44.574 1.00 58.12 97 LYS A C 1
ATOM 749 O O . LYS A 1 97 ? 37.123 2.301 -45.356 1.00 58.12 97 LYS A O 1
ATOM 754 N N . PRO A 1 98 ? 38.294 4.194 -44.952 1.00 56.97 98 PRO A N 1
ATOM 755 C CA . PRO A 1 98 ? 38.289 4.581 -46.347 1.00 56.97 98 PRO A CA 1
ATOM 756 C C . PRO A 1 98 ? 38.972 3.426 -47.052 1.00 56.97 98 PRO A C 1
ATOM 758 O O . PRO A 1 98 ? 40.141 3.128 -46.788 1.00 56.97 98 PRO A O 1
ATOM 761 N N . ARG A 1 99 ? 38.198 2.677 -47.844 1.00 55.66 99 ARG A N 1
ATOM 762 C CA . ARG A 1 99 ? 38.730 1.648 -48.716 1.00 55.66 99 ARG A CA 1
ATOM 763 C C . ARG A 1 99 ? 39.715 2.435 -49.548 1.00 55.66 99 ARG A C 1
ATOM 765 O O . ARG A 1 99 ? 39.288 3.220 -50.390 1.00 55.66 99 ARG A O 1
ATOM 772 N N . ARG A 1 100 ? 41.009 2.330 -49.220 1.00 54.47 100 ARG A N 1
ATOM 773 C CA . ARG A 1 100 ? 42.082 2.896 -50.021 1.00 54.47 100 ARG A CA 1
ATOM 774 C C . ARG A 1 100 ? 41.838 2.280 -51.386 1.00 54.47 100 ARG A C 1
ATOM 776 O O . ARG A 1 100 ? 42.173 1.122 -51.612 1.00 54.47 100 ARG A O 1
ATOM 783 N N . ARG A 1 101 ? 41.151 3.016 -52.266 1.00 51.03 101 ARG A N 1
ATOM 784 C CA . ARG A 1 101 ? 41.294 2.834 -53.696 1.00 51.03 101 ARG A CA 1
ATOM 785 C C . ARG A 1 101 ? 42.784 3.006 -53.852 1.00 51.03 101 ARG A C 1
ATOM 787 O O . ARG A 1 101 ? 43.299 4.098 -53.628 1.00 51.03 101 ARG A O 1
ATOM 794 N N . SER A 1 102 ? 43.471 1.892 -54.053 1.00 53.62 102 SER A N 1
ATOM 795 C CA . SER A 1 102 ? 44.815 1.870 -54.579 1.00 53.62 102 SER A CA 1
ATOM 796 C C . SER A 1 102 ? 44.757 2.784 -55.792 1.00 53.62 102 SER A C 1
ATOM 798 O O . SER A 1 102 ? 44.231 2.410 -56.839 1.00 53.62 102 SER A O 1
ATOM 800 N N . LEU A 1 103 ? 45.179 4.034 -55.593 1.00 49.12 103 LEU A N 1
ATOM 801 C CA . LEU A 1 103 ? 45.582 4.910 -56.669 1.00 49.12 103 LEU A CA 1
ATOM 802 C C . LEU A 1 103 ? 46.570 4.053 -57.438 1.00 49.12 103 LEU A C 1
ATOM 804 O O . LEU A 1 103 ? 47.592 3.629 -56.894 1.00 49.12 103 LEU A O 1
ATOM 808 N N . THR A 1 104 ? 46.162 3.672 -58.642 1.00 54.44 104 THR A N 1
ATOM 809 C CA . THR A 1 104 ? 47.014 3.040 -59.638 1.00 54.44 104 THR A CA 1
ATOM 810 C C . THR A 1 104 ? 48.404 3.652 -59.525 1.00 54.44 104 THR A C 1
ATOM 812 O O . THR A 1 104 ? 48.474 4.886 -59.511 1.00 54.44 104 THR A O 1
ATOM 815 N N . PRO A 1 105 ? 49.485 2.854 -59.417 1.00 46.03 105 PRO A N 1
ATOM 816 C CA . PRO A 1 105 ? 50.827 3.402 -59.443 1.00 46.03 105 PRO A CA 1
ATOM 817 C C . PRO A 1 105 ? 50.915 4.319 -60.654 1.00 46.03 105 PRO A C 1
ATOM 819 O O . PRO A 1 105 ? 50.748 3.872 -61.792 1.00 46.03 105 PRO A O 1
ATOM 822 N N . SER A 1 106 ? 51.073 5.615 -60.390 1.00 47.28 106 SER A N 1
ATOM 823 C CA . SER A 1 106 ? 51.436 6.580 -61.408 1.00 47.28 106 SER A CA 1
ATOM 824 C C . SER A 1 106 ? 52.763 6.076 -61.950 1.00 47.28 106 SER A C 1
ATOM 826 O O . SER A 1 106 ? 53.798 6.212 -61.299 1.00 47.28 106 SER A O 1
ATOM 828 N N . ARG A 1 107 ? 52.708 5.371 -63.085 1.00 48.72 107 ARG A N 1
ATOM 829 C CA . ARG A 1 107 ? 53.876 4.953 -63.852 1.00 48.72 107 ARG A CA 1
ATOM 830 C C . ARG A 1 107 ? 54.491 6.228 -64.419 1.00 48.72 107 ARG A C 1
ATOM 832 O O . ARG A 1 107 ? 54.309 6.572 -65.579 1.00 48.72 107 ARG A O 1
ATOM 839 N N . ARG A 1 108 ? 55.214 6.949 -63.565 1.00 50.53 108 ARG A N 1
ATOM 840 C CA . ARG A 1 108 ? 56.413 7.647 -63.998 1.00 50.53 108 ARG A CA 1
ATOM 841 C C . ARG A 1 108 ? 57.453 6.557 -64.201 1.00 50.53 108 ARG A C 1
ATOM 843 O O . ARG A 1 108 ? 57.861 5.935 -63.231 1.00 50.53 108 ARG A O 1
ATOM 850 N N . ILE A 1 109 ? 57.782 6.287 -65.455 1.00 41.59 109 ILE A N 1
ATOM 851 C CA . ILE A 1 109 ? 59.151 6.264 -65.976 1.00 41.59 109 ILE A CA 1
ATOM 852 C C . ILE A 1 109 ? 59.040 6.165 -67.498 1.00 41.59 109 ILE A C 1
ATOM 854 O O . ILE A 1 109 ? 58.260 5.389 -68.048 1.00 41.59 109 ILE A O 1
ATOM 858 N N . ALA A 1 110 ? 59.781 7.066 -68.125 1.00 45.09 110 ALA A N 1
ATOM 859 C CA . ALA A 1 110 ? 60.071 7.156 -69.536 1.00 45.09 110 ALA A CA 1
ATOM 860 C C . ALA A 1 110 ? 60.444 5.802 -70.152 1.00 45.09 110 ALA A C 1
ATOM 862 O O . ALA A 1 110 ? 61.275 5.095 -69.598 1.00 45.09 110 ALA A O 1
ATOM 863 N N . ASP A 1 111 ? 59.917 5.516 -71.341 1.00 42.50 111 ASP A N 1
ATOM 864 C CA . ASP A 1 111 ? 60.808 5.328 -72.482 1.00 42.50 111 ASP A CA 1
ATOM 865 C C . ASP A 1 111 ? 60.079 5.655 -73.789 1.00 42.50 111 ASP A C 1
ATOM 867 O O . ASP A 1 111 ? 58.880 5.407 -73.948 1.00 42.50 111 ASP A O 1
ATOM 871 N N . LYS A 1 112 ? 60.806 6.290 -74.701 1.00 51.81 112 LYS A N 1
ATOM 872 C CA . LYS A 1 112 ? 60.367 6.589 -76.060 1.00 51.81 112 LYS A CA 1
ATOM 873 C C . LYS A 1 112 ? 60.616 5.331 -76.908 1.00 51.81 112 LYS A C 1
ATOM 875 O O . LYS A 1 112 ? 61.600 4.640 -76.692 1.00 51.81 112 LYS A O 1
ATOM 880 N N . ASN A 1 113 ? 59.771 5.099 -77.919 1.00 47.59 113 ASN A N 1
ATOM 881 C CA . ASN A 1 113 ? 59.983 4.180 -79.062 1.00 47.59 113 ASN A CA 1
ATOM 882 C C . ASN A 1 113 ? 59.377 2.763 -79.053 1.00 47.59 113 ASN A C 1
ATOM 884 O O . ASN A 1 113 ? 59.823 1.922 -79.827 1.00 47.59 113 ASN A O 1
ATOM 888 N N . VAL A 1 114 ? 58.293 2.492 -78.324 1.00 47.94 114 VAL A N 1
ATOM 889 C CA . VAL A 1 114 ? 57.456 1.314 -78.632 1.00 47.94 114 VAL A CA 1
ATOM 890 C C . VAL A 1 114 ? 56.004 1.758 -78.666 1.00 47.94 114 VAL A C 1
ATOM 892 O O . VAL A 1 114 ? 55.491 2.200 -77.642 1.00 47.94 114 VAL A O 1
ATOM 895 N N . GLU A 1 115 ? 55.335 1.677 -79.823 1.00 50.50 115 GLU A N 1
ATOM 896 C CA . GLU A 1 115 ? 53.875 1.811 -79.876 1.00 50.50 115 GLU A CA 1
ATOM 897 C C . GLU A 1 115 ? 53.276 0.803 -78.885 1.00 50.50 115 GLU A C 1
ATOM 899 O O . GLU A 1 115 ? 53.399 -0.410 -79.096 1.00 50.50 115 GLU A O 1
ATOM 904 N N . PRO A 1 116 ? 52.643 1.241 -77.781 1.00 57.88 116 PRO A N 1
ATOM 905 C CA . PRO A 1 116 ? 52.033 0.295 -76.875 1.00 57.88 116 PRO A CA 1
ATOM 906 C C . PRO A 1 116 ? 50.794 -0.237 -77.587 1.00 57.88 116 PRO A C 1
ATOM 908 O O . PRO A 1 116 ? 49.764 0.438 -77.633 1.00 57.88 116 PRO A O 1
ATOM 911 N N . LYS A 1 117 ? 50.908 -1.440 -78.165 1.00 66.50 117 LYS A N 1
ATOM 912 C CA . LYS A 1 117 ? 49.795 -2.246 -78.680 1.00 66.50 117 LYS A CA 1
ATOM 913 C C . LYS A 1 117 ? 48.667 -2.214 -77.643 1.00 66.50 117 LYS A C 1
ATOM 915 O O . LYS A 1 117 ? 48.730 -2.903 -76.625 1.00 66.50 117 LYS A O 1
ATOM 920 N N . ARG A 1 118 ? 47.661 -1.350 -77.844 1.00 80.00 118 ARG A N 1
ATOM 921 C CA . ARG A 1 118 ? 46.590 -1.138 -76.860 1.00 80.00 118 ARG A CA 1
ATOM 922 C C . ARG A 1 118 ? 45.731 -2.398 -76.815 1.00 80.00 118 ARG A C 1
ATOM 924 O O . ARG A 1 118 ? 44.967 -2.683 -77.735 1.00 80.00 118 ARG A O 1
ATOM 931 N N . LEU A 1 119 ? 45.892 -3.182 -75.755 1.00 86.56 119 LEU A N 1
ATOM 932 C CA . LEU A 1 119 ? 45.013 -4.304 -75.446 1.00 86.56 119 LEU A CA 1
ATOM 933 C C . LEU A 1 119 ? 43.708 -3.763 -74.847 1.00 86.56 119 LEU A C 1
ATOM 935 O O . LEU A 1 119 ? 43.731 -2.811 -74.065 1.00 86.56 119 LEU A O 1
ATOM 939 N N . CYS A 1 120 ? 42.565 -4.357 -75.197 1.00 89.12 120 CYS A N 1
ATOM 940 C CA . CYS A 1 120 ? 41.293 -3.991 -74.579 1.00 89.12 120 CYS A CA 1
ATOM 941 C C . CYS A 1 120 ? 41.263 -4.421 -73.103 1.00 89.12 120 CYS A C 1
ATOM 943 O O . CYS A 1 120 ? 42.040 -5.275 -72.670 1.00 89.12 120 CYS A O 1
ATOM 945 N N . TRP A 1 121 ? 40.323 -3.866 -72.334 1.00 88.25 121 TRP A N 1
ATOM 946 C CA . TRP A 1 121 ? 40.170 -4.176 -70.909 1.00 88.25 121 TRP A CA 1
ATOM 947 C C . TRP A 1 121 ? 40.080 -5.685 -70.629 1.00 88.25 121 TRP A C 1
ATOM 949 O O . TRP A 1 121 ? 40.696 -6.175 -69.684 1.00 88.25 121 TRP A O 1
ATOM 959 N N . TYR A 1 122 ? 39.382 -6.435 -71.486 1.00 90.69 122 TYR A N 1
ATOM 960 C CA . TYR A 1 122 ? 39.238 -7.882 -71.338 1.00 90.69 122 TYR A CA 1
ATOM 961 C C . TYR A 1 122 ? 40.573 -8.621 -71.515 1.00 90.69 122 TYR A C 1
ATOM 963 O O . TYR A 1 122 ? 40.928 -9.413 -70.650 1.00 90.69 122 TYR A O 1
ATOM 971 N N . HIS A 1 123 ? 41.366 -8.319 -72.547 1.00 91.25 123 HIS A N 1
ATOM 972 C CA . HIS A 1 123 ? 42.695 -8.930 -72.712 1.00 91.25 123 HIS A CA 1
ATOM 973 C C . HIS A 1 123 ? 43.697 -8.454 -71.654 1.00 91.25 123 HIS A C 1
ATOM 975 O O . HIS A 1 123 ? 44.546 -9.228 -71.229 1.00 91.25 123 HIS A O 1
ATOM 981 N N . HIS A 1 124 ? 43.569 -7.224 -71.148 1.00 84.19 124 HIS A N 1
ATOM 982 C CA . HIS A 1 124 ? 44.395 -6.757 -70.032 1.00 84.19 124 HIS A CA 1
ATOM 983 C C . HIS A 1 124 ? 44.096 -7.508 -68.723 1.00 84.19 124 HIS A C 1
ATOM 985 O O . HIS A 1 124 ? 44.982 -7.690 -67.892 1.00 84.19 124 HIS A O 1
ATOM 991 N N . ARG A 1 125 ? 42.843 -7.936 -68.524 1.00 82.62 125 ARG A N 1
ATOM 992 C CA . ARG A 1 125 ? 42.397 -8.623 -67.306 1.00 82.62 125 ARG A CA 1
ATOM 993 C C . ARG A 1 125 ? 42.522 -10.146 -67.383 1.00 82.62 125 ARG A C 1
ATOM 995 O O . ARG A 1 125 ? 42.793 -10.760 -66.354 1.00 82.62 125 ARG A O 1
ATOM 1002 N N . PHE A 1 126 ? 42.291 -10.737 -68.555 1.00 87.94 126 PHE A N 1
ATOM 1003 C CA . PHE A 1 126 ? 42.136 -12.185 -68.738 1.00 87.94 126 PHE A CA 1
ATOM 1004 C C . PHE A 1 126 ? 43.150 -12.810 -69.712 1.00 87.94 126 PHE A C 1
ATOM 1006 O O . PHE A 1 126 ? 43.197 -14.036 -69.806 1.00 87.94 126 PHE A O 1
ATOM 1013 N N . GLY A 1 127 ? 43.963 -12.007 -70.413 1.00 87.06 127 GLY A N 1
ATOM 1014 C CA . GLY A 1 127 ? 44.910 -12.497 -71.422 1.00 87.06 127 GLY A CA 1
ATOM 1015 C C . GLY A 1 127 ? 44.212 -13.332 -72.496 1.00 87.06 127 GLY A C 1
ATOM 1016 O O . GLY A 1 127 ? 43.090 -13.017 -72.887 1.00 87.06 127 GLY A O 1
ATOM 1017 N N . ASP A 1 128 ? 44.837 -14.435 -72.899 1.00 87.62 128 ASP A N 1
ATOM 1018 C CA . ASP A 1 128 ? 44.352 -15.355 -73.941 1.00 87.62 128 ASP A CA 1
ATOM 1019 C C . ASP A 1 128 ? 43.013 -16.031 -73.612 1.00 87.62 128 ASP A C 1
ATOM 1021 O O . ASP A 1 128 ? 42.339 -16.572 -74.483 1.00 87.62 128 ASP A O 1
ATOM 1025 N N . LYS A 1 129 ? 42.588 -15.971 -72.345 1.00 87.00 129 LYS A N 1
ATOM 1026 C CA . LYS A 1 129 ? 41.292 -16.490 -71.887 1.00 87.00 129 LYS A CA 1
ATOM 1027 C C . LYS A 1 129 ? 40.158 -15.471 -72.039 1.00 87.00 129 LYS A C 1
ATOM 1029 O O . LYS A 1 129 ? 39.035 -15.738 -71.610 1.00 87.00 129 LYS A O 1
ATOM 1034 N N . ALA A 1 130 ? 40.427 -14.284 -72.584 1.00 88.31 130 ALA A N 1
ATOM 1035 C CA . ALA A 1 130 ? 39.403 -13.274 -72.803 1.00 88.31 130 ALA A CA 1
ATOM 1036 C C . ALA A 1 130 ? 38.406 -13.740 -73.874 1.00 88.31 130 ALA A C 1
ATOM 1038 O O . ALA A 1 130 ? 38.718 -13.836 -75.054 1.00 88.31 130 ALA A O 1
ATOM 1039 N N . SER A 1 131 ? 37.156 -13.955 -73.471 1.00 87.12 131 SER A N 1
ATOM 1040 C CA . SER A 1 131 ? 36.083 -14.369 -74.383 1.00 87.12 131 SER A CA 1
ATOM 1041 C C . SER A 1 131 ? 35.462 -13.218 -75.181 1.00 87.12 131 SER A C 1
ATOM 1043 O O . SER A 1 131 ? 34.637 -13.447 -76.062 1.00 87.12 131 SER A O 1
ATOM 1045 N N . LYS A 1 132 ? 35.815 -11.966 -74.862 1.00 88.19 132 LYS A N 1
ATOM 1046 C CA . LYS A 1 132 ? 35.249 -10.763 -75.486 1.00 88.19 132 LYS A CA 1
ATOM 1047 C C . LYS A 1 132 ? 36.352 -9.783 -75.869 1.00 88.19 132 LYS A C 1
ATOM 1049 O O . LYS A 1 132 ? 36.874 -9.058 -75.027 1.00 88.19 132 LYS A O 1
ATOM 1054 N N . CYS A 1 133 ? 36.684 -9.734 -77.156 1.00 89.00 133 CYS A N 1
ATOM 1055 C CA . CYS A 1 133 ? 37.576 -8.720 -77.713 1.00 89.00 133 CYS A CA 1
ATOM 1056 C C . CYS A 1 133 ? 36.781 -7.470 -78.122 1.00 89.00 133 CYS A C 1
ATOM 1058 O O . CYS A 1 133 ? 35.731 -7.590 -78.748 1.00 89.00 133 CYS A O 1
ATOM 1060 N N . VAL A 1 134 ? 37.291 -6.272 -77.810 1.00 85.75 134 VAL A N 1
ATOM 1061 C CA . VAL A 1 134 ? 36.693 -4.992 -78.237 1.00 85.75 134 VAL A CA 1
ATOM 1062 C C . VAL A 1 134 ? 37.722 -4.233 -79.064 1.00 85.75 134 VAL A C 1
ATOM 1064 O O . VAL A 1 134 ? 38.812 -3.954 -78.568 1.00 85.75 134 VAL A O 1
ATOM 1067 N N . LYS A 1 135 ? 37.388 -3.916 -80.319 1.00 81.94 135 LYS A N 1
ATOM 1068 C CA . LYS A 1 135 ? 38.280 -3.186 -81.231 1.00 81.94 135 LYS A CA 1
ATOM 1069 C C . LYS A 1 135 ? 38.315 -1.681 -80.896 1.00 81.94 135 LYS A C 1
ATOM 1071 O O . LYS A 1 135 ? 37.290 -1.149 -80.477 1.00 81.94 135 LYS A O 1
ATOM 1076 N N . PRO A 1 136 ? 39.449 -0.988 -81.120 1.00 83.19 136 PRO A N 1
ATOM 1077 C CA . PRO A 1 136 ? 40.725 -1.519 -81.605 1.00 83.19 136 PRO A CA 1
ATOM 1078 C C . PRO A 1 136 ? 41.516 -2.201 -80.474 1.00 83.19 136 PRO A C 1
ATOM 1080 O O . PRO A 1 136 ? 41.851 -1.577 -79.471 1.00 83.19 136 PRO A O 1
ATOM 1083 N N . CYS A 1 137 ? 41.822 -3.490 -80.642 1.00 85.94 137 CYS A N 1
ATOM 1084 C CA . CYS A 1 137 ? 42.649 -4.267 -79.723 1.00 85.94 137 CYS A CA 1
ATOM 1085 C C . CYS A 1 137 ? 43.748 -4.946 -80.529 1.00 85.94 137 CYS A C 1
ATOM 1087 O O . CYS A 1 137 ? 43.462 -5.644 -81.495 1.00 85.94 137 CYS A O 1
ATOM 1089 N N . ALA A 1 138 ? 44.995 -4.746 -80.117 1.00 85.81 138 ALA A N 1
ATOM 1090 C CA . ALA A 1 138 ? 46.166 -5.279 -80.810 1.00 85.81 138 ALA A CA 1
ATOM 1091 C C . ALA A 1 138 ? 46.521 -6.726 -80.405 1.00 85.81 138 ALA A C 1
ATOM 1093 O O . ALA A 1 138 ? 47.661 -7.155 -80.577 1.00 85.81 138 ALA A O 1
ATOM 1094 N N . TYR A 1 139 ? 45.566 -7.452 -79.818 1.00 83.81 139 TYR A N 1
ATOM 1095 C CA . TYR A 1 139 ? 45.734 -8.843 -79.418 1.00 83.81 139 TYR A CA 1
ATOM 1096 C C . TYR A 1 139 ? 45.523 -9.763 -80.628 1.00 83.81 139 TYR A C 1
ATOM 1098 O O . TYR A 1 139 ? 44.442 -9.759 -81.219 1.00 83.81 139 TYR A O 1
ATOM 1106 N N . SER A 1 140 ? 46.547 -10.538 -80.983 1.00 76.75 140 SER A N 1
ATOM 1107 C CA . SER A 1 140 ? 46.492 -11.616 -81.973 1.00 76.75 140 SER A CA 1
ATOM 1108 C C . SER A 1 140 ? 46.939 -12.909 -81.299 1.00 76.75 140 SER A C 1
ATOM 1110 O O . SER A 1 140 ? 48.024 -12.938 -80.719 1.00 76.75 140 SER A O 1
ATOM 1112 N N . LEU A 1 141 ? 46.115 -13.955 -81.365 1.00 72.94 141 LEU A N 1
ATOM 1113 C CA . LEU A 1 141 ? 46.548 -15.308 -81.013 1.00 72.94 141 LEU A CA 1
ATOM 1114 C C . LEU A 1 141 ? 47.597 -15.750 -82.041 1.00 72.94 141 LEU A C 1
ATOM 1116 O O . LEU A 1 141 ? 47.332 -15.653 -83.240 1.00 72.94 141 LEU A O 1
ATOM 1120 N N . ASN A 1 142 ? 48.769 -16.174 -81.567 1.00 52.62 142 ASN A N 1
ATOM 1121 C CA . ASN A 1 142 ? 49.730 -16.942 -82.361 1.00 52.62 142 ASN A CA 1
ATOM 1122 C C . ASN A 1 142 ? 49.397 -18.429 -82.261 1.00 52.62 142 ASN A C 1
ATOM 1124 O O . ASN A 1 142 ? 48.981 -18.847 -81.155 1.00 52.62 142 ASN A O 1
#